Protein AF-A0A3D4PNZ8-F1 (afdb_monomer)

Structure (mmCIF, N/CA/C/O backbone):
data_AF-A0A3D4PNZ8-F1
#
_entry.id   AF-A0A3D4PNZ8-F1
#
loop_
_atom_site.group_PDB
_atom_site.id
_atom_site.type_symbol
_atom_site.label_atom_id
_atom_site.label_alt_id
_atom_site.label_comp_id
_atom_site.label_asym_id
_atom_site.label_entity_id
_atom_site.label_seq_id
_atom_site.pdbx_PDB_ins_code
_atom_site.Cartn_x
_atom_site.Cartn_y
_atom_site.Cartn_z
_atom_site.occupancy
_atom_site.B_iso_or_equiv
_atom_site.auth_seq_id
_atom_site.auth_comp_id
_atom_site.auth_asym_id
_atom_site.auth_atom_id
_atom_site.pdbx_PDB_model_num
ATOM 1 N N . MET A 1 1 ? -5.087 3.985 -7.384 1.00 96.25 1 MET A N 1
ATOM 2 C CA . MET A 1 1 ? -4.601 4.516 -6.086 1.00 96.25 1 MET A CA 1
ATOM 3 C C . MET A 1 1 ? -3.092 4.778 -6.118 1.00 96.25 1 MET A C 1
ATOM 5 O O . MET A 1 1 ? -2.382 4.063 -6.822 1.00 96.25 1 MET A O 1
ATOM 9 N N . ARG A 1 2 ? -2.572 5.78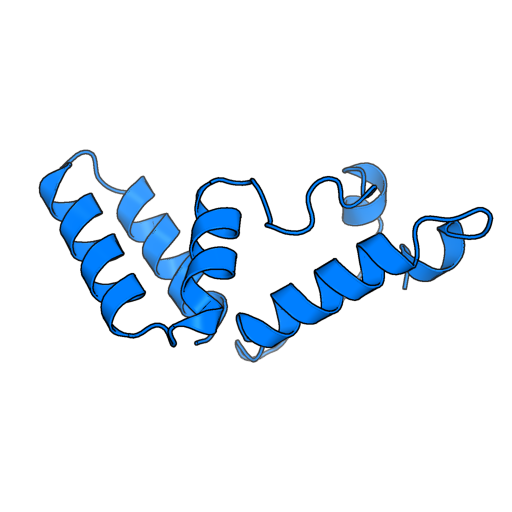4 -5.390 1.00 97.50 2 ARG A N 1
ATOM 10 C CA . ARG A 1 2 ? -1.116 6.042 -5.289 1.00 97.50 2 ARG A CA 1
ATOM 11 C C . ARG A 1 2 ? -0.450 5.214 -4.188 1.00 97.50 2 ARG A C 1
ATOM 13 O O . ARG A 1 2 ? -1.047 4.960 -3.145 1.00 97.50 2 ARG A O 1
ATOM 20 N N . VAL A 1 3 ? 0.825 4.873 -4.375 1.00 97.50 3 VAL A N 1
ATOM 21 C CA . VAL A 1 3 ? 1.633 4.162 -3.363 1.00 97.50 3 VAL A CA 1
ATOM 22 C C . VAL A 1 3 ? 1.821 4.996 -2.092 1.00 97.50 3 VAL A C 1
ATOM 24 O O . VAL A 1 3 ? 1.881 4.439 -0.998 1.00 97.50 3 VAL A O 1
ATOM 27 N N . SER A 1 4 ? 1.862 6.328 -2.203 1.00 97.62 4 SER A N 1
ATOM 28 C CA . SER A 1 4 ? 1.965 7.214 -1.036 1.00 97.62 4 SER A CA 1
ATOM 29 C C . SER A 1 4 ? 0.788 7.047 -0.073 1.00 97.62 4 SER A C 1
ATOM 31 O O . SER A 1 4 ? 0.997 6.961 1.130 1.00 97.62 4 SER A O 1
ATOM 33 N N . GLU A 1 5 ? -0.434 6.890 -0.587 1.00 97.62 5 GLU A N 1
ATOM 34 C CA . GLU A 1 5 ? -1.634 6.691 0.239 1.00 97.62 5 GLU A CA 1
ATOM 35 C C . GLU A 1 5 ? -1.585 5.364 1.015 1.00 97.62 5 GLU A C 1
ATOM 37 O O . GLU A 1 5 ? -2.032 5.268 2.164 1.00 97.62 5 GLU A O 1
ATOM 42 N N . LEU A 1 6 ? -1.023 4.326 0.389 1.00 97.94 6 LEU A N 1
ATOM 43 C CA . LEU A 1 6 ? -0.784 3.039 1.032 1.00 97.94 6 LEU A CA 1
ATOM 44 C C . LEU A 1 6 ? 0.255 3.169 2.154 1.00 97.94 6 LEU A C 1
ATOM 46 O O . LEU A 1 6 ? 0.041 2.645 3.248 1.00 97.94 6 LEU A O 1
ATOM 50 N N . ALA A 1 7 ? 1.356 3.879 1.892 1.00 97.44 7 ALA A N 1
ATOM 51 C CA . ALA A 1 7 ? 2.420 4.113 2.864 1.00 97.44 7 ALA A CA 1
ATOM 52 C C . ALA A 1 7 ? 1.921 4.917 4.076 1.00 97.44 7 ALA A C 1
ATOM 54 O O . ALA A 1 7 ? 2.151 4.506 5.211 1.00 97.44 7 ALA A O 1
ATOM 55 N N . GLU A 1 8 ? 1.162 5.991 3.844 1.00 98.00 8 GLU A N 1
ATOM 56 C CA . GLU A 1 8 ? 0.519 6.792 4.894 1.00 98.00 8 GLU A CA 1
ATOM 57 C C . GLU A 1 8 ? -0.429 5.939 5.752 1.00 98.00 8 GLU A C 1
ATOM 59 O O . GLU A 1 8 ? -0.422 6.023 6.982 1.00 98.00 8 GLU A O 1
ATOM 64 N N . THR A 1 9 ? -1.214 5.056 5.124 1.00 98.25 9 THR A N 1
ATOM 65 C CA . THR A 1 9 ? -2.094 4.133 5.856 1.00 98.25 9 THR A CA 1
ATOM 66 C C . THR A 1 9 ? -1.290 3.141 6.698 1.00 98.25 9 THR A C 1
ATOM 68 O O . THR A 1 9 ? -1.634 2.890 7.855 1.00 98.25 9 THR A O 1
ATOM 71 N N . ALA A 1 10 ? -0.212 2.578 6.147 1.00 98.00 10 ALA A N 1
ATOM 72 C CA . ALA A 1 10 ? 0.663 1.656 6.866 1.00 98.00 10 ALA A CA 1
ATOM 73 C C . ALA A 1 10 ? 1.331 2.333 8.076 1.00 98.00 10 ALA A C 1
ATOM 75 O O . ALA A 1 10 ? 1.377 1.746 9.159 1.00 98.00 10 ALA A O 1
ATOM 76 N N . GLU A 1 11 ? 1.777 3.582 7.923 1.00 98.06 11 GLU A N 1
ATOM 77 C CA . GLU A 1 11 ? 2.329 4.389 9.010 1.00 98.06 11 GLU A CA 1
ATOM 78 C C . GLU A 1 11 ? 1.280 4.659 10.096 1.00 98.06 11 GLU A C 1
ATOM 80 O O . GLU A 1 11 ? 1.534 4.396 11.273 1.00 98.06 11 GLU A O 1
ATOM 85 N N . ALA A 1 12 ? 0.066 5.074 9.720 1.00 97.81 12 ALA A N 1
ATOM 86 C CA . ALA A 1 12 ? -1.030 5.295 10.664 1.00 97.81 12 ALA A CA 1
ATOM 87 C C . ALA A 1 12 ? -1.385 4.024 11.462 1.00 97.81 12 ALA A C 1
ATOM 89 O O . ALA A 1 12 ? -1.623 4.080 12.671 1.00 97.81 12 ALA A O 1
ATOM 90 N N . VAL A 1 13 ? -1.380 2.858 10.806 1.00 97.88 13 VAL A N 1
ATOM 91 C CA . VAL A 1 13 ? -1.602 1.548 11.440 1.00 97.88 13 VAL A CA 1
ATOM 92 C C . VAL A 1 13 ? -0.455 1.171 12.385 1.00 97.88 13 VAL A C 1
ATOM 94 O O . VAL A 1 13 ? -0.701 0.582 13.445 1.00 97.88 13 VAL A O 1
ATOM 97 N N . ALA A 1 14 ? 0.790 1.483 12.022 1.00 97.50 14 ALA A N 1
ATOM 98 C CA . ALA A 1 14 ? 1.972 1.207 12.836 1.00 97.50 14 ALA A CA 1
ATOM 99 C C . ALA A 1 14 ? 2.067 2.128 14.065 1.00 97.50 14 ALA A C 1
ATOM 101 O O . ALA A 1 14 ? 2.467 1.676 15.137 1.00 97.50 14 ALA A O 1
ATOM 102 N N . ALA A 1 15 ? 1.636 3.384 13.934 1.00 98.12 15 ALA A N 1
ATOM 103 C CA . ALA A 1 15 ? 1.713 4.411 14.972 1.00 98.12 15 ALA A CA 1
ATOM 104 C C . ALA A 1 15 ? 0.718 4.220 16.135 1.00 98.12 15 ALA A C 1
ATOM 106 O O . ALA A 1 15 ? 0.786 4.935 17.134 1.00 98.12 15 ALA A O 1
ATOM 107 N N . THR A 1 16 ? -0.213 3.265 16.037 1.00 97.88 16 THR A N 1
ATOM 108 C CA . THR A 1 16 ? -1.244 3.025 17.057 1.00 97.88 16 THR A CA 1
ATOM 109 C C . THR A 1 16 ? -1.271 1.579 17.547 1.00 97.88 16 THR A C 1
ATOM 111 O O . THR A 1 16 ? -0.952 0.635 16.824 1.00 97.88 16 THR A O 1
ATOM 114 N N . SER A 1 17 ? -1.706 1.374 18.792 1.00 97.75 17 SER A N 1
ATOM 115 C CA . SER A 1 17 ? -2.015 0.054 19.360 1.00 97.75 17 SER A CA 1
ATOM 116 C C . SER A 1 17 ? -3.512 -0.287 19.304 1.00 97.75 17 SER A C 1
ATOM 118 O O . SER A 1 17 ? -3.888 -1.441 19.516 1.00 97.75 17 SER A O 1
ATOM 120 N N . SER A 1 18 ? -4.378 0.681 18.977 1.00 98.44 18 SER A N 1
ATOM 121 C CA . SER A 1 18 ? -5.828 0.478 18.918 1.00 98.44 18 SER A CA 1
ATOM 122 C C . SER A 1 18 ? -6.215 -0.374 17.714 1.00 98.44 18 SER A C 1
ATOM 124 O O . SER A 1 18 ? -6.126 0.066 16.569 1.00 98.44 18 SER A O 1
ATOM 126 N N . ARG A 1 19 ? -6.704 -1.594 17.965 1.00 98.12 19 ARG A N 1
ATOM 127 C CA . ARG A 1 19 ? -7.181 -2.490 16.901 1.00 98.12 19 ARG A CA 1
ATOM 128 C C . ARG A 1 19 ? -8.308 -1.858 16.081 1.00 98.12 19 ARG A C 1
ATOM 130 O O . ARG A 1 19 ? -8.293 -2.008 14.867 1.00 98.12 19 ARG A O 1
ATOM 137 N N . LEU A 1 20 ? -9.219 -1.124 16.725 1.00 98.56 20 LEU A N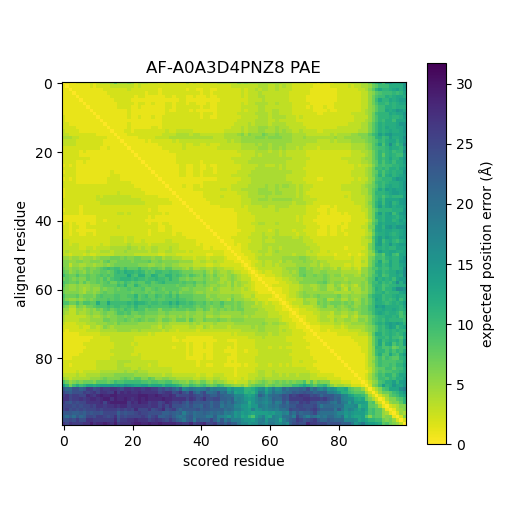 1
ATOM 138 C CA . LEU A 1 20 ? -10.317 -0.436 16.042 1.00 98.56 20 LEU A CA 1
ATOM 139 C C . LEU A 1 20 ? -9.802 0.642 15.078 1.00 98.56 20 LEU A C 1
ATOM 141 O O . LEU A 1 20 ? -10.262 0.716 13.943 1.00 98.56 20 LEU A O 1
ATOM 145 N N . ALA A 1 21 ? -8.814 1.436 15.505 1.00 98.38 21 ALA A N 1
ATOM 146 C CA . ALA A 1 21 ? -8.209 2.453 14.644 1.00 98.38 21 ALA A CA 1
ATOM 147 C C . ALA A 1 21 ? -7.509 1.816 13.433 1.00 98.38 21 ALA A C 1
ATOM 149 O O . ALA A 1 21 ? -7.654 2.298 12.314 1.00 98.38 21 ALA A O 1
ATOM 150 N N . LYS A 1 22 ? -6.814 0.688 13.638 1.00 98.50 22 LYS A N 1
ATOM 151 C CA . LYS A 1 22 ? -6.190 -0.066 12.540 1.00 98.50 22 LYS A CA 1
ATOM 152 C C . LYS A 1 22 ? -7.221 -0.578 11.543 1.00 98.50 22 LYS A C 1
ATOM 154 O O . LYS A 1 22 ? -7.036 -0.415 10.342 1.00 98.50 22 LYS A O 1
ATOM 159 N N . THR A 1 23 ? -8.301 -1.190 12.028 1.00 98.38 23 THR A N 1
ATOM 160 C CA . THR A 1 23 ? -9.352 -1.715 11.148 1.00 98.38 23 THR A CA 1
ATOM 161 C C . THR A 1 23 ? -10.068 -0.605 10.391 1.00 98.38 23 THR A C 1
ATOM 163 O O . THR A 1 23 ? -10.353 -0.792 9.217 1.00 98.38 23 THR A O 1
ATOM 166 N N . ASP A 1 24 ? -10.310 0.552 11.017 1.00 98.50 24 ASP A N 1
ATOM 167 C CA . ASP A 1 24 ? -10.926 1.705 10.349 1.00 98.50 24 ASP A CA 1
ATOM 168 C C . ASP A 1 24 ? -10.019 2.267 9.243 1.00 98.50 24 ASP A C 1
ATOM 170 O O . ASP A 1 24 ? -10.469 2.456 8.115 1.00 98.50 24 ASP A O 1
ATOM 174 N N . ALA A 1 25 ? -8.724 2.450 9.521 1.00 98.31 25 ALA A N 1
ATOM 175 C CA . ALA A 1 25 ? -7.755 2.919 8.529 1.00 98.31 25 ALA A CA 1
ATOM 176 C C . ALA A 1 25 ? -7.662 1.971 7.320 1.00 98.31 25 ALA A C 1
ATOM 178 O O . ALA A 1 25 ? -7.757 2.410 6.172 1.00 98.31 25 ALA A O 1
ATOM 179 N N . LEU A 1 26 ? -7.553 0.662 7.572 1.00 98.12 26 LEU A N 1
ATOM 180 C CA . LEU A 1 26 ? -7.525 -0.350 6.514 1.00 98.12 26 LEU A CA 1
ATOM 181 C C . LEU A 1 26 ? -8.845 -0.404 5.735 1.00 98.12 26 LEU A C 1
ATOM 183 O O . LEU A 1 26 ? -8.821 -0.485 4.511 1.00 98.12 26 LEU A O 1
ATOM 187 N N . ALA A 1 27 ? -9.994 -0.316 6.408 1.00 98.31 27 ALA A N 1
ATOM 188 C CA . ALA A 1 27 ? -11.296 -0.313 5.746 1.00 98.31 27 ALA A CA 1
ATOM 189 C C . ALA A 1 27 ? -11.467 0.908 4.831 1.00 98.31 27 ALA A C 1
ATOM 191 O O . ALA A 1 27 ? -11.915 0.763 3.693 1.00 98.31 27 ALA A O 1
ATOM 192 N N . ARG A 1 28 ? -11.064 2.103 5.287 1.00 98.12 28 ARG A N 1
ATOM 193 C CA . ARG A 1 28 ? -11.087 3.330 4.472 1.00 98.12 28 ARG A CA 1
ATOM 194 C C . ARG A 1 28 ? -10.199 3.225 3.241 1.00 98.12 28 ARG A C 1
ATOM 196 O O . ARG A 1 28 ? -10.587 3.709 2.184 1.00 98.12 28 ARG A O 1
ATOM 203 N N . LEU A 1 29 ? -9.018 2.625 3.374 1.00 98.12 29 LEU A N 1
ATOM 204 C CA . LEU A 1 29 ? -8.130 2.377 2.243 1.00 98.12 29 LEU A CA 1
ATOM 205 C C . LEU A 1 29 ? -8.791 1.418 1.245 1.00 98.12 29 LEU A C 1
ATOM 207 O O . LEU A 1 29 ? -8.995 1.783 0.093 1.00 98.12 29 LEU A O 1
ATOM 211 N N . LEU A 1 30 ? -9.188 0.227 1.702 1.00 97.31 30 LEU A N 1
ATOM 212 C CA . LEU A 1 30 ? -9.728 -0.828 0.840 1.00 97.31 30 LEU A CA 1
ATOM 213 C C . LEU A 1 30 ? -11.056 -0.446 0.172 1.00 97.31 30 LEU A C 1
ATOM 215 O O . LEU A 1 30 ? -11.312 -0.875 -0.943 1.00 97.31 30 LEU A O 1
ATOM 219 N N . THR A 1 31 ? -11.879 0.392 0.807 1.00 97.75 31 THR A N 1
ATOM 220 C CA . THR A 1 31 ? -13.142 0.879 0.216 1.00 97.75 31 THR A CA 1
ATOM 221 C C . THR A 1 31 ? -12.916 1.804 -0.987 1.00 97.75 31 THR A C 1
ATOM 223 O O . THR A 1 31 ? -13.799 1.941 -1.826 1.00 97.75 31 THR A O 1
ATOM 226 N N . ARG A 1 32 ? -11.753 2.462 -1.071 1.00 97.38 32 ARG A N 1
ATOM 227 C CA . ARG A 1 32 ? -11.396 3.364 -2.181 1.00 97.38 32 ARG A CA 1
ATOM 228 C C . ARG A 1 32 ? -10.554 2.686 -3.260 1.00 97.38 32 ARG A C 1
ATOM 230 O O . ARG A 1 32 ? -10.253 3.330 -4.259 1.00 97.38 32 ARG A O 1
ATOM 237 N N . ALA A 1 33 ? -10.098 1.461 -3.010 1.00 97.50 33 ALA A N 1
ATOM 238 C CA . ALA A 1 33 ? -9.303 0.700 -3.959 1.00 97.50 33 ALA A CA 1
ATOM 239 C C . ALA A 1 33 ? -10.206 0.130 -5.051 1.00 97.50 33 ALA A C 1
ATOM 241 O O . ALA A 1 33 ? -11.311 -0.338 -4.763 1.00 97.50 33 ALA A O 1
ATOM 242 N N . GLU A 1 34 ? -9.713 0.131 -6.285 1.00 97.31 34 GLU A N 1
ATOM 243 C CA . GLU A 1 34 ? -10.379 -0.615 -7.347 1.00 97.31 34 GLU A CA 1
ATOM 244 C C . GLU A 1 34 ? -10.278 -2.129 -7.067 1.00 97.31 34 GLU A C 1
ATOM 246 O O . GLU A 1 34 ? -9.329 -2.580 -6.409 1.00 97.31 34 GLU A O 1
ATOM 251 N N . PRO A 1 35 ? -11.245 -2.953 -7.516 1.00 97.06 35 PRO A N 1
ATOM 252 C CA . PRO A 1 35 ? -11.281 -4.379 -7.182 1.00 97.06 35 PRO A CA 1
ATOM 253 C C . PRO A 1 35 ? -10.011 -5.159 -7.554 1.00 97.06 35 PRO A C 1
ATOM 255 O O . PRO A 1 35 ? -9.643 -6.113 -6.867 1.00 97.06 35 PRO A O 1
ATOM 258 N N . ASP A 1 36 ? -9.343 -4.760 -8.631 1.00 96.00 36 ASP A N 1
ATOM 259 C CA . ASP A 1 36 ? -8.086 -5.321 -9.126 1.00 96.00 36 ASP A CA 1
ATOM 260 C C . ASP A 1 36 ? -6.853 -4.850 -8.336 1.00 96.00 36 ASP A C 1
ATOM 262 O O . ASP A 1 36 ? -5.861 -5.575 -8.260 1.00 96.00 36 ASP A O 1
ATOM 266 N N . GLU A 1 37 ? -6.925 -3.699 -7.665 1.00 97.62 37 GLU A N 1
ATOM 267 C CA . GLU A 1 37 ? -5.871 -3.206 -6.773 1.00 97.62 37 GLU A CA 1
ATOM 268 C C . GLU A 1 37 ? -5.843 -3.952 -5.426 1.00 97.62 37 GLU A C 1
ATOM 270 O O . GLU A 1 37 ? -4.789 -4.050 -4.790 1.00 97.62 37 GLU A O 1
ATOM 275 N N . ILE A 1 38 ? -6.977 -4.509 -4.975 1.00 97.62 38 ILE A N 1
ATOM 276 C CA . ILE A 1 38 ? -7.115 -5.130 -3.642 1.00 97.62 38 ILE A CA 1
ATOM 277 C C . ILE A 1 38 ? -6.090 -6.254 -3.389 1.00 97.62 38 ILE A C 1
ATOM 279 O O . ILE A 1 38 ? -5.459 -6.241 -2.322 1.00 97.62 38 ILE A O 1
ATOM 283 N N . PRO A 1 39 ? -5.869 -7.223 -4.303 1.00 97.31 39 PRO A N 1
ATOM 284 C CA . PRO A 1 39 ? -4.857 -8.260 -4.105 1.00 97.31 39 PRO A CA 1
ATOM 285 C C . PRO A 1 39 ? -3.438 -7.692 -3.986 1.00 97.31 39 PRO A C 1
ATOM 287 O O . PRO A 1 39 ? -2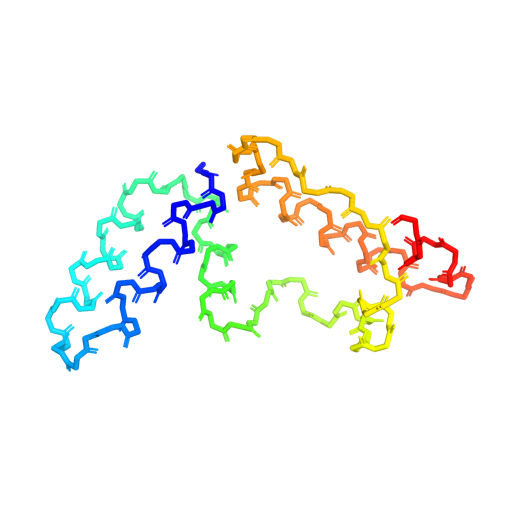.651 -8.176 -3.171 1.00 97.31 39 PRO A O 1
ATOM 290 N N . VAL A 1 40 ? -3.121 -6.649 -4.760 1.00 98.00 40 VAL A N 1
ATOM 291 C CA . VAL A 1 40 ? -1.804 -5.994 -4.765 1.00 98.00 40 VAL A CA 1
ATOM 292 C C . VAL A 1 40 ? -1.568 -5.274 -3.442 1.00 98.00 40 VAL A C 1
ATOM 294 O O . VAL A 1 40 ? -0.582 -5.543 -2.758 1.00 98.00 40 VAL A O 1
ATOM 297 N N . ILE A 1 41 ? -2.513 -4.422 -3.033 1.00 98.19 41 ILE A N 1
ATOM 298 C CA . ILE A 1 41 ? -2.480 -3.682 -1.764 1.00 98.19 41 ILE A CA 1
ATOM 299 C C . ILE A 1 41 ? -2.324 -4.646 -0.590 1.00 98.19 41 ILE A C 1
ATOM 301 O O . ILE A 1 41 ? -1.473 -4.445 0.277 1.00 98.19 41 ILE A O 1
ATOM 305 N N . THR A 1 42 ? -3.114 -5.721 -0.580 1.00 97.44 42 THR A N 1
ATOM 306 C CA . THR A 1 42 ? -3.067 -6.734 0.478 1.00 97.44 42 THR A CA 1
ATOM 307 C C . THR A 1 42 ? -1.697 -7.408 0.540 1.00 97.44 42 THR A C 1
ATOM 309 O O . THR A 1 42 ? -1.123 -7.529 1.623 1.00 97.44 42 THR A O 1
ATOM 312 N N . GLY A 1 43 ? -1.137 -7.799 -0.608 1.00 97.06 43 GLY A N 1
ATOM 313 C CA . GLY A 1 43 ? 0.200 -8.384 -0.679 1.00 97.06 43 GLY A CA 1
ATOM 314 C C . GLY A 1 43 ? 1.290 -7.434 -0.180 1.00 97.06 43 GLY A C 1
ATOM 315 O O . GLY A 1 43 ? 2.150 -7.834 0.604 1.00 97.06 43 GLY A O 1
ATOM 316 N N . LEU A 1 44 ? 1.225 -6.156 -0.562 1.00 96.56 44 LEU A N 1
ATOM 317 C CA . LEU A 1 44 ? 2.169 -5.134 -0.106 1.00 96.56 44 LEU A CA 1
ATOM 318 C C . LEU A 1 44 ? 2.097 -4.920 1.416 1.00 96.56 44 LEU A C 1
ATOM 320 O O . LEU A 1 44 ? 3.135 -4.923 2.077 1.00 96.56 44 LEU A O 1
ATOM 324 N N . LEU A 1 45 ? 0.894 -4.813 1.993 1.00 96.44 45 LEU A N 1
ATOM 325 C CA . LEU A 1 45 ? 0.698 -4.645 3.444 1.00 96.44 45 LEU A CA 1
ATOM 326 C C . LEU A 1 45 ? 1.206 -5.837 4.264 1.00 96.44 45 LEU A C 1
ATOM 328 O O . LEU A 1 45 ? 1.657 -5.664 5.395 1.00 96.44 45 LEU A O 1
ATOM 332 N N . LEU A 1 46 ? 1.130 -7.044 3.704 1.00 95.75 46 LEU A N 1
ATOM 333 C CA . LEU A 1 46 ? 1.584 -8.277 4.349 1.00 95.75 46 LEU A CA 1
ATOM 334 C C . LEU A 1 46 ? 3.066 -8.586 4.095 1.00 95.75 46 LEU A C 1
ATOM 336 O O . LEU A 1 46 ? 3.548 -9.628 4.540 1.00 95.75 46 LEU A O 1
ATOM 340 N N . ALA A 1 47 ? 3.785 -7.713 3.379 1.00 93.38 47 ALA A N 1
ATOM 341 C CA . ALA A 1 47 ? 5.135 -7.978 2.879 1.00 93.38 47 ALA A CA 1
ATOM 342 C C . ALA A 1 47 ? 5.231 -9.299 2.079 1.00 93.38 47 ALA A C 1
ATOM 344 O O . ALA A 1 47 ? 6.252 -9.988 2.092 1.00 93.38 47 ALA A O 1
ATOM 345 N N . ALA A 1 48 ? 4.155 -9.638 1.369 1.00 94.94 48 ALA A N 1
ATOM 346 C CA . ALA A 1 48 ? 4.009 -10.816 0.527 1.00 94.94 48 ALA A CA 1
ATOM 347 C C . ALA A 1 48 ? 3.373 -10.417 -0.821 1.00 94.94 48 ALA A C 1
ATOM 349 O O . ALA A 1 48 ? 2.189 -10.687 -1.039 1.00 94.94 48 ALA A O 1
ATOM 350 N N . PRO A 1 49 ? 4.127 -9.748 -1.722 1.00 94.44 49 PRO A N 1
ATOM 351 C CA . PRO A 1 49 ? 3.627 -9.369 -3.043 1.00 94.44 49 PRO A CA 1
ATOM 352 C C . PRO A 1 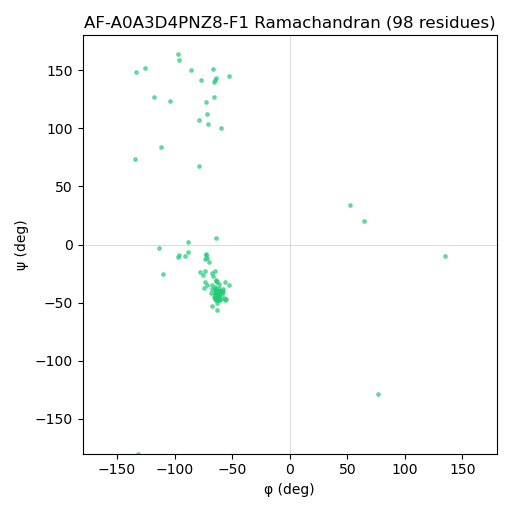49 ? 3.048 -10.571 -3.789 1.00 94.44 49 PRO A C 1
ATOM 354 O O . PRO A 1 49 ? 3.568 -11.686 -3.682 1.00 94.44 49 PRO A O 1
ATOM 357 N N . ARG A 1 50 ? 1.988 -10.351 -4.573 1.00 94.56 50 ARG A N 1
ATOM 358 C CA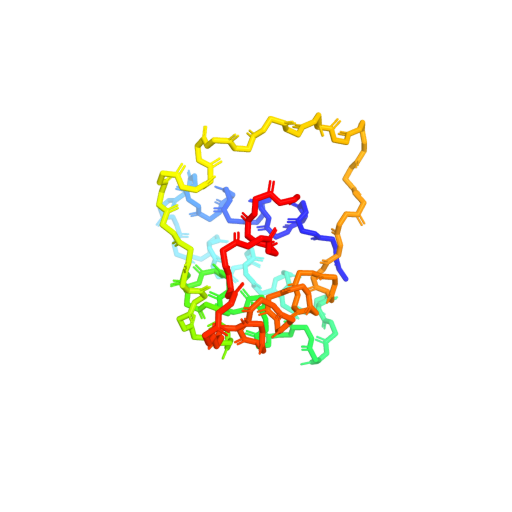 . ARG A 1 50 ? 1.241 -11.442 -5.222 1.00 94.56 50 ARG A CA 1
ATOM 359 C C . ARG A 1 50 ? 2.062 -12.219 -6.261 1.00 94.56 50 ARG A C 1
ATOM 361 O O . ARG A 1 50 ? 1.771 -13.384 -6.506 1.00 94.56 50 ARG A O 1
ATOM 368 N N . GLN A 1 51 ? 3.113 -11.604 -6.804 1.00 94.38 51 GLN A N 1
ATOM 369 C CA . GLN A 1 51 ? 4.089 -12.204 -7.720 1.00 94.38 51 GLN A CA 1
ATOM 370 C C . GLN A 1 51 ? 5.038 -13.197 -7.023 1.00 94.38 51 GLN A C 1
ATOM 372 O O . GLN A 1 51 ? 5.781 -13.935 -7.669 1.00 94.38 51 GLN A O 1
ATOM 377 N N . GLY A 1 52 ? 5.045 -13.230 -5.688 1.00 90.94 52 GLY A N 1
ATOM 378 C CA . GLY A 1 52 ? 5.892 -14.117 -4.907 1.00 90.94 52 GLY A CA 1
ATOM 379 C C . GLY A 1 52 ? 7.348 -13.651 -4.846 1.00 90.94 52 GLY A C 1
ATOM 380 O O . GLY A 1 52 ? 7.657 -12.534 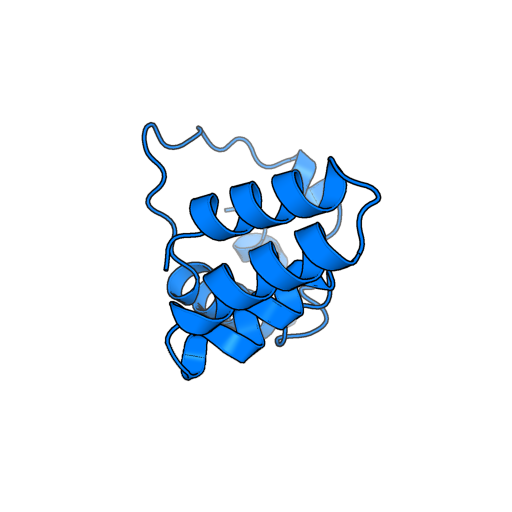-4.431 1.00 90.94 52 GLY A O 1
ATOM 381 N N . ARG A 1 53 ? 8.287 -14.549 -5.163 1.00 88.12 53 ARG A N 1
ATOM 382 C CA . ARG A 1 53 ? 9.723 -14.288 -4.983 1.00 88.12 53 ARG A CA 1
ATOM 383 C C . ARG A 1 53 ? 10.263 -13.419 -6.120 1.00 88.12 53 ARG A C 1
ATOM 385 O O . ARG A 1 53 ? 10.543 -13.924 -7.196 1.00 88.12 53 ARG A O 1
ATOM 392 N N . LEU A 1 54 ? 10.551 -12.158 -5.812 1.00 87.62 54 LEU A N 1
ATOM 393 C CA . LEU A 1 54 ? 11.090 -11.178 -6.766 1.00 87.62 54 LEU A CA 1
ATOM 394 C C . LEU A 1 54 ? 12.569 -11.390 -7.145 1.00 87.62 54 LEU A C 1
ATOM 396 O O . LEU A 1 54 ? 13.086 -10.743 -8.045 1.00 87.62 54 LEU A O 1
ATOM 400 N N . GLY A 1 55 ? 13.303 -12.242 -6.419 1.00 83.31 55 GLY A N 1
ATOM 401 C CA . GLY A 1 55 ? 14.720 -12.497 -6.712 1.00 83.31 55 GLY A CA 1
ATOM 402 C C . GLY A 1 55 ? 15.645 -11.283 -6.521 1.00 83.31 55 GLY A C 1
ATOM 403 O O . GLY A 1 55 ? 16.752 -11.275 -7.064 1.00 83.31 55 GLY A O 1
ATOM 404 N N . VAL A 1 56 ? 15.211 -10.277 -5.751 1.00 82.00 56 VAL A N 1
ATOM 405 C CA . VAL A 1 56 ? 15.983 -9.072 -5.414 1.00 82.00 56 VAL A CA 1
ATOM 406 C C . VAL A 1 56 ? 16.502 -9.171 -3.984 1.00 82.00 56 VAL A C 1
ATOM 408 O O . VAL A 1 56 ? 15.748 -9.365 -3.033 1.00 82.00 56 VAL A O 1
ATOM 411 N N . GLY A 1 57 ? 17.820 -9.055 -3.830 1.00 83.38 57 GLY A N 1
ATOM 412 C CA . GLY A 1 57 ? 18.483 -9.040 -2.529 1.00 83.38 57 GLY A CA 1
ATOM 413 C C . GLY A 1 57 ? 18.760 -7.622 -2.034 1.00 83.38 57 GLY A C 1
ATOM 414 O O . GLY A 1 57 ? 18.911 -6.693 -2.826 1.00 83.38 57 GLY A O 1
ATOM 415 N N . ARG A 1 58 ? 18.946 -7.469 -0.716 1.00 83.19 58 ARG A N 1
ATOM 416 C CA . ARG A 1 58 ? 19.263 -6.179 -0.073 1.00 83.19 58 ARG A CA 1
ATOM 417 C C . ARG A 1 58 ? 20.466 -5.460 -0.695 1.00 83.19 58 ARG A C 1
ATOM 419 O O . ARG A 1 58 ? 20.459 -4.239 -0.766 1.00 83.19 58 ARG A O 1
ATOM 426 N N . ARG A 1 59 ? 21.482 -6.208 -1.148 1.00 84.56 59 ARG A N 1
ATOM 427 C CA . ARG A 1 59 ? 22.668 -5.646 -1.819 1.00 84.56 59 ARG A CA 1
ATOM 428 C C . ARG A 1 59 ? 22.335 -4.982 -3.156 1.00 84.56 59 ARG A C 1
ATOM 430 O O . ARG A 1 59 ? 22.912 -3.947 -3.440 1.00 84.56 59 ARG A O 1
ATOM 437 N N . GLY A 1 60 ? 21.421 -5.563 -3.937 1.00 84.44 60 GLY A N 1
ATOM 438 C CA . GLY A 1 60 ? 20.985 -4.980 -5.209 1.00 84.44 60 GLY A CA 1
ATOM 439 C C . GLY A 1 60 ? 20.265 -3.656 -4.981 1.00 84.44 60 GLY A C 1
ATOM 440 O O . GLY A 1 60 ? 20.641 -2.656 -5.566 1.00 84.44 60 GLY A O 1
ATOM 441 N N . ILE A 1 61 ? 19.332 -3.629 -4.023 1.00 86.44 61 ILE A N 1
ATOM 442 C CA . ILE A 1 61 ? 18.598 -2.407 -3.652 1.00 86.44 61 ILE A CA 1
ATOM 443 C C . ILE A 1 61 ? 19.545 -1.322 -3.128 1.00 86.44 61 ILE A C 1
ATOM 445 O O . ILE A 1 61 ? 19.419 -0.165 -3.497 1.00 86.44 61 ILE A O 1
ATOM 449 N N . ALA A 1 62 ? 20.506 -1.686 -2.274 1.00 87.94 62 ALA A N 1
ATOM 450 C CA . ALA A 1 62 ? 21.443 -0.727 -1.690 1.00 87.94 62 ALA A CA 1
ATOM 451 C C . ALA A 1 62 ? 22.456 -0.147 -2.694 1.00 87.94 62 ALA A C 1
ATOM 453 O O . ALA A 1 62 ? 23.127 0.823 -2.361 1.00 87.94 62 ALA A O 1
ATOM 454 N N . ALA A 1 63 ? 22.605 -0.760 -3.872 1.00 88.75 63 ALA A N 1
ATOM 455 C CA . ALA A 1 63 ? 23.482 -0.279 -4.936 1.00 88.75 63 ALA A CA 1
ATOM 456 C C . ALA A 1 63 ? 22.773 0.669 -5.916 1.00 88.75 63 ALA A C 1
ATOM 458 O O . ALA A 1 63 ? 23.442 1.262 -6.758 1.00 88.75 63 ALA A O 1
ATOM 459 N N . LEU A 1 64 ? 21.445 0.794 -5.827 1.00 87.75 64 LEU A N 1
ATOM 460 C CA . LEU A 1 64 ? 20.672 1.706 -6.661 1.00 87.75 64 LEU A CA 1
ATOM 461 C C . LEU A 1 64 ? 20.913 3.150 -6.205 1.00 87.75 64 LEU A C 1
ATOM 463 O O . LEU A 1 64 ? 20.652 3.491 -5.051 1.00 87.75 64 LEU A O 1
A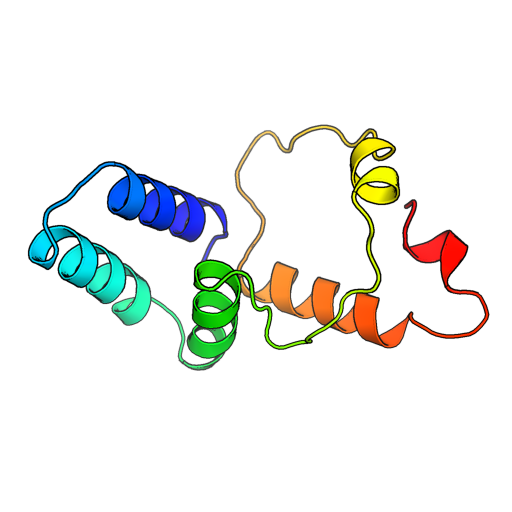TOM 467 N N . ASP A 1 65 ? 21.384 3.987 -7.126 1.00 88.56 65 ASP A N 1
ATOM 468 C CA . ASP A 1 65 ? 21.505 5.436 -6.953 1.00 88.56 65 ASP A CA 1
ATOM 469 C C . ASP A 1 65 ? 20.496 6.120 -7.878 1.00 88.56 65 ASP A C 1
ATOM 471 O O . ASP A 1 65 ? 20.789 6.453 -9.027 1.00 88.56 65 ASP A O 1
ATOM 475 N N . VAL A 1 66 ? 19.254 6.221 -7.398 1.00 87.12 66 VAL A N 1
ATOM 476 C CA . VAL A 1 66 ? 18.124 6.767 -8.159 1.00 87.12 66 VAL A CA 1
ATOM 477 C C . VAL A 1 66 ? 17.615 8.011 -7.437 1.00 87.12 66 VAL A C 1
ATOM 479 O O . VAL A 1 66 ? 17.312 7.930 -6.241 1.00 87.12 66 VAL A O 1
ATOM 482 N N . PRO A 1 67 ? 17.497 9.164 -8.119 1.00 90.44 67 PRO A N 1
ATOM 483 C CA . PRO A 1 67 ? 16.968 10.363 -7.491 1.00 90.44 67 PRO A CA 1
ATOM 484 C C . PRO A 1 67 ? 15.507 10.160 -7.086 1.00 90.44 67 PRO A C 1
ATOM 486 O O . PRO A 1 67 ? 14.716 9.543 -7.802 1.00 90.44 67 PRO A O 1
ATOM 489 N N . HIS A 1 68 ? 15.127 10.727 -5.943 1.00 88.44 68 HIS A N 1
ATOM 490 C CA . HIS A 1 68 ? 13.731 10.755 -5.528 1.00 88.44 68 HIS A CA 1
ATOM 491 C C . HIS A 1 68 ? 12.899 11.616 -6.485 1.00 88.44 68 HIS A C 1
ATOM 493 O O . HIS A 1 68 ? 13.322 12.699 -6.895 1.00 88.44 68 HIS A O 1
ATOM 499 N N . ALA A 1 69 ? 11.689 11.156 -6.799 1.00 91.69 69 ALA A N 1
ATOM 500 C CA . ALA A 1 69 ? 10.713 11.980 -7.498 1.00 91.69 69 ALA A CA 1
ATOM 501 C C . ALA A 1 69 ? 10.298 13.172 -6.616 1.00 91.69 69 ALA A C 1
ATOM 503 O O . ALA A 1 69 ? 10.130 13.024 -5.406 1.00 91.69 69 ALA A O 1
ATOM 504 N N . ALA A 1 70 ? 10.102 14.343 -7.228 1.00 92.81 70 ALA A N 1
ATOM 505 C CA . ALA A 1 70 ? 9.653 15.544 -6.518 1.00 92.81 70 ALA A CA 1
ATOM 506 C C . ALA A 1 70 ? 8.215 15.416 -5.983 1.00 92.81 70 ALA A C 1
ATOM 508 O O . ALA A 1 70 ? 7.868 16.033 -4.980 1.00 92.81 70 ALA A O 1
ATOM 509 N N . GLU A 1 71 ? 7.392 14.597 -6.643 1.00 93.25 71 GLU A N 1
ATOM 510 C CA . GLU A 1 71 ? 6.002 14.345 -6.275 1.00 93.25 71 GLU A CA 1
ATOM 511 C C . GLU A 1 71 ? 5.689 12.841 -6.303 1.00 93.25 71 GLU A C 1
ATOM 513 O O . GLU A 1 71 ? 6.251 12.101 -7.123 1.00 93.25 71 GLU A O 1
ATOM 518 N N . PRO A 1 72 ? 4.767 12.369 -5.443 1.00 94.19 72 PRO A N 1
ATOM 519 C CA . PRO A 1 72 ? 4.321 10.984 -5.445 1.00 94.19 72 PRO A CA 1
ATOM 520 C C . PRO A 1 72 ? 3.460 10.703 -6.681 1.00 94.19 72 PRO A C 1
ATOM 522 O O . PRO A 1 72 ? 2.285 11.067 -6.754 1.00 94.19 72 PRO A O 1
ATOM 525 N N . THR A 1 73 ? 4.057 10.030 -7.657 1.00 95.31 73 THR A N 1
ATOM 526 C CA . THR A 1 73 ? 3.420 9.705 -8.943 1.00 95.31 73 THR A CA 1
ATOM 527 C C . THR A 1 73 ? 3.118 8.219 -9.104 1.00 95.31 73 THR A C 1
ATOM 529 O O . THR A 1 73 ? 2.176 7.876 -9.809 1.00 95.31 73 THR A O 1
ATOM 532 N N . LEU A 1 74 ? 3.862 7.354 -8.410 1.00 96.44 74 LEU A N 1
ATOM 533 C CA . LEU A 1 74 ? 3.764 5.904 -8.549 1.00 96.44 74 LEU A CA 1
ATOM 534 C C . LEU A 1 74 ? 2.406 5.374 -8.067 1.00 96.44 74 LEU A C 1
ATOM 536 O O . LEU A 1 74 ? 1.987 5.636 -6.930 1.00 96.44 74 LEU A O 1
ATOM 540 N N . THR A 1 75 ? 1.732 4.607 -8.920 1.00 97.88 75 THR A N 1
ATOM 541 C CA . THR A 1 75 ? 0.447 3.973 -8.609 1.00 97.88 75 THR A CA 1
ATOM 542 C C . THR A 1 75 ? 0.611 2.522 -8.158 1.00 97.88 75 THR A C 1
ATOM 544 O O . THR A 1 75 ? 1.660 1.905 -8.340 1.00 97.88 75 THR A O 1
ATOM 547 N N . ILE A 1 76 ? -0.438 1.964 -7.551 1.00 97.88 76 ILE A N 1
ATOM 548 C CA . ILE A 1 76 ? -0.489 0.537 -7.202 1.00 97.88 76 ILE A CA 1
ATOM 549 C C . ILE A 1 76 ? -0.372 -0.341 -8.455 1.00 97.88 76 ILE A C 1
ATOM 551 O O . ILE A 1 76 ? 0.346 -1.338 -8.427 1.00 97.88 76 ILE A O 1
ATOM 555 N N . ALA A 1 77 ? -1.021 0.053 -9.553 1.00 97.19 77 ALA A N 1
ATOM 556 C CA . ALA A 1 77 ? -0.944 -0.654 -10.827 1.00 97.19 77 ALA A CA 1
ATOM 557 C C . ALA A 1 77 ? 0.478 -0.643 -11.411 1.00 97.19 77 ALA A C 1
ATOM 559 O O . ALA A 1 77 ? 0.950 -1.681 -11.869 1.00 97.19 77 ALA A O 1
ATOM 560 N N . ASP A 1 78 ? 1.189 0.489 -11.330 1.00 97.38 78 ASP A N 1
ATOM 561 C CA . ASP A 1 78 ? 2.583 0.575 -11.788 1.00 97.38 78 ASP A CA 1
ATOM 562 C C . ASP A 1 78 ? 3.484 -0.386 -11.003 1.00 97.38 78 ASP A C 1
ATOM 564 O O . ASP A 1 78 ? 4.299 -1.096 -11.588 1.00 97.38 78 ASP A O 1
ATOM 568 N N . VAL A 1 79 ? 3.318 -0.448 -9.674 1.00 96.56 79 VAL A N 1
ATOM 569 C CA . VAL A 1 79 ? 4.067 -1.395 -8.832 1.00 96.56 79 VAL A CA 1
ATOM 570 C C . VAL A 1 79 ? 3.749 -2.831 -9.223 1.00 96.56 79 VAL A C 1
ATOM 572 O O . VAL A 1 79 ? 4.670 -3.625 -9.390 1.00 96.56 79 VAL A O 1
ATOM 575 N N . ASP A 1 80 ? 2.471 -3.174 -9.379 1.00 96.44 80 ASP A N 1
ATOM 576 C CA . ASP A 1 80 ? 2.061 -4.524 -9.768 1.00 96.44 80 ASP A CA 1
ATOM 577 C C . ASP A 1 80 ? 2.698 -4.950 -11.094 1.00 96.44 80 ASP A C 1
ATOM 579 O O . ASP A 1 80 ? 3.267 -6.038 -11.198 1.00 96.44 80 ASP A O 1
ATOM 583 N N . HIS A 1 81 ? 2.661 -4.055 -12.081 1.00 95.94 81 HIS A N 1
ATOM 584 C CA . HIS A 1 81 ? 3.220 -4.281 -13.403 1.00 95.94 81 HIS A CA 1
ATOM 585 C C . HIS A 1 81 ? 4.740 -4.475 -13.363 1.00 95.94 81 HIS A C 1
ATOM 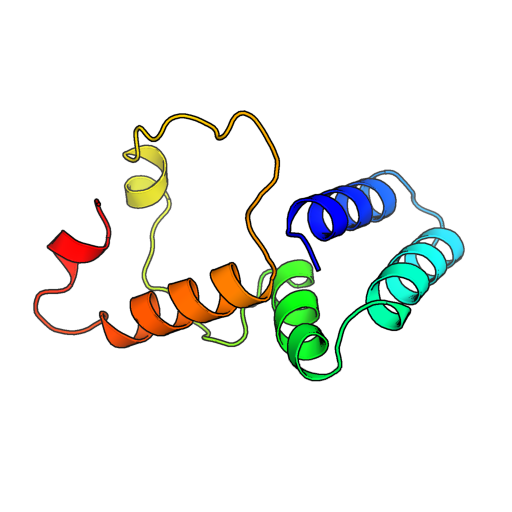587 O O . HIS A 1 81 ? 5.244 -5.476 -13.867 1.00 95.94 81 HIS A O 1
ATOM 593 N N . VAL A 1 82 ? 5.473 -3.580 -12.696 1.00 94.12 82 VAL A N 1
ATOM 594 C CA . VAL A 1 82 ? 6.940 -3.667 -12.597 1.00 94.12 82 VAL A CA 1
ATOM 595 C C . VAL A 1 82 ? 7.380 -4.923 -11.840 1.00 94.12 82 VAL A C 1
ATOM 597 O O . VAL A 1 82 ? 8.369 -5.563 -12.204 1.00 94.12 82 VAL A O 1
ATOM 600 N N . LEU A 1 83 ? 6.657 -5.314 -10.787 1.00 94.06 83 LEU A N 1
ATOM 601 C CA . LEU A 1 83 ? 6.960 -6.548 -10.061 1.00 94.06 83 LEU A CA 1
ATOM 602 C C . LEU A 1 83 ? 6.694 -7.799 -10.909 1.00 94.06 83 LEU A C 1
ATOM 604 O O . LEU A 1 83 ? 7.445 -8.771 -10.799 1.00 94.06 83 LEU A O 1
ATOM 608 N N . GLU A 1 84 ? 5.666 -7.779 -11.759 1.00 93.50 84 GLU A N 1
ATOM 609 C CA . GLU A 1 84 ? 5.389 -8.850 -12.721 1.00 93.50 84 GLU A CA 1
ATOM 610 C C . GLU A 1 84 ? 6.527 -8.977 -13.744 1.00 93.50 84 GLU A C 1
ATOM 612 O O . GLU A 1 84 ? 7.068 -10.068 -13.944 1.00 93.50 84 GLU A O 1
ATOM 617 N N . GLU A 1 85 ? 6.966 -7.859 -14.328 1.00 91.12 85 GLU A N 1
ATOM 618 C CA . GLU A 1 85 ? 8.097 -7.827 -15.263 1.00 91.12 85 GLU A CA 1
ATOM 619 C C . GLU A 1 85 ? 9.384 -8.365 -14.628 1.00 91.12 85 GLU A C 1
ATOM 621 O O . GLU A 1 85 ? 10.120 -9.141 -15.242 1.00 91.12 85 GLU A O 1
ATOM 626 N N . LEU A 1 86 ? 9.638 -8.010 -13.369 1.00 87.75 86 LEU A N 1
ATOM 627 C CA . LEU A 1 86 ? 10.804 -8.457 -12.615 1.00 87.75 86 LEU A CA 1
ATOM 628 C C . LEU A 1 86 ? 10.812 -9.978 -12.387 1.00 87.75 86 LEU A C 1
ATOM 630 O O . LEU A 1 86 ? 11.860 -10.628 -12.511 1.00 87.75 86 LEU A O 1
ATOM 634 N N . VAL A 1 87 ? 9.655 -10.566 -12.074 1.00 86.19 87 VAL A N 1
ATOM 635 C CA . VAL A 1 87 ? 9.524 -12.025 -11.970 1.00 86.19 87 VAL A CA 1
ATOM 636 C C . VAL A 1 87 ? 9.677 -12.678 -13.343 1.00 86.19 87 VAL A C 1
ATOM 638 O O . VAL A 1 87 ? 10.422 -13.652 -13.459 1.00 86.19 87 VAL A O 1
ATOM 641 N N . GLY A 1 88 ? 9.084 -12.109 -14.396 1.00 81.94 88 GLY A N 1
ATOM 642 C CA . GLY A 1 88 ? 9.238 -12.590 -15.774 1.00 81.94 88 GLY A CA 1
ATOM 643 C C . GLY A 1 88 ? 10.685 -12.545 -16.283 1.00 81.94 88 GLY A C 1
ATOM 644 O O . GLY A 1 88 ? 11.130 -13.447 -16.992 1.00 81.94 88 GLY A O 1
ATOM 645 N N . ALA A 1 89 ? 11.464 -11.549 -15.859 1.00 75.31 89 ALA A N 1
ATOM 646 C CA . ALA A 1 89 ? 12.876 -11.411 -16.200 1.00 75.31 89 ALA A CA 1
ATOM 647 C C . ALA A 1 89 ? 13.790 -12.422 -15.482 1.00 75.31 89 ALA A C 1
ATOM 649 O O . ALA A 1 89 ? 14.973 -12.517 -15.813 1.00 75.31 89 ALA A O 1
ATOM 650 N N . SER A 1 90 ? 13.286 -13.189 -14.509 1.00 55.31 90 SER A N 1
ATOM 651 C CA . SER A 1 90 ? 14.073 -14.108 -13.676 1.00 55.31 90 SER A CA 1
ATOM 652 C C . SER A 1 90 ? 14.406 -15.435 -14.387 1.00 55.31 90 SER A C 1
ATOM 654 O O . SER A 1 90 ? 13.960 -16.507 -13.991 1.00 55.31 90 SER A O 1
ATOM 656 N N . GLY A 1 91 ? 15.251 -15.363 -15.425 1.00 55.22 91 GLY A N 1
ATOM 657 C CA . GLY A 1 91 ? 15.883 -16.490 -16.138 1.00 55.22 91 GLY A CA 1
ATOM 658 C C . GLY A 1 91 ? 17.402 -16.302 -16.333 1.00 55.22 91 GLY A C 1
ATOM 659 O O . GLY A 1 91 ? 17.970 -15.305 -15.876 1.00 55.22 91 GLY A O 1
ATOM 660 N N . SER A 1 92 ? 18.104 -17.253 -16.971 1.00 40.97 92 SER A N 1
ATOM 661 C CA . SER A 1 92 ? 19.560 -17.187 -17.227 1.00 40.97 92 SER A CA 1
ATOM 662 C C . SER A 1 92 ? 19.920 -15.952 -18.074 1.00 40.97 92 SER A C 1
ATOM 664 O O . SER A 1 92 ? 19.718 -15.958 -19.283 1.00 40.97 92 SER A O 1
ATOM 666 N N . GLY A 1 93 ? 20.410 -14.885 -17.430 1.00 50.91 93 GLY A N 1
ATOM 667 C CA . GLY A 1 93 ? 20.653 -13.559 -18.038 1.00 50.91 93 GLY A CA 1
ATOM 668 C C . GLY A 1 93 ? 20.167 -12.366 -17.191 1.00 50.91 93 GLY A C 1
ATOM 669 O O . GLY A 1 93 ? 20.524 -11.221 -17.447 1.00 50.91 93 GLY A O 1
ATOM 670 N N . SER A 1 94 ? 19.419 -12.637 -16.122 1.00 52.41 94 SER A N 1
ATOM 671 C CA . SER A 1 94 ? 18.690 -11.692 -15.254 1.00 52.41 94 SER A CA 1
ATOM 672 C C . SER A 1 94 ? 19.509 -10.669 -14.442 1.00 52.41 94 SER A C 1
ATOM 674 O O . SER A 1 94 ? 18.951 -9.981 -13.590 1.00 52.41 94 SER A O 1
ATOM 676 N N . ALA A 1 95 ? 20.830 -10.568 -14.600 1.00 53.72 95 ALA A N 1
ATOM 677 C CA . ALA A 1 95 ? 21.633 -9.618 -13.817 1.00 53.72 95 ALA A CA 1
ATOM 678 C C . ALA A 1 95 ? 21.461 -8.161 -14.289 1.00 53.72 95 ALA A C 1
ATOM 680 O O . ALA A 1 95 ? 21.384 -7.273 -13.449 1.00 53.72 95 ALA A O 1
ATOM 681 N N . ALA A 1 96 ? 21.333 -7.929 -15.601 1.00 53.31 96 ALA A N 1
ATOM 682 C CA . ALA A 1 96 ? 21.320 -6.582 -16.182 1.00 53.31 96 ALA A CA 1
ATOM 683 C C . ALA A 1 96 ? 20.013 -5.800 -15.941 1.00 53.31 96 ALA A C 1
ATOM 685 O O . ALA A 1 96 ? 20.058 -4.589 -15.765 1.00 53.31 96 ALA A O 1
ATOM 686 N N . VAL A 1 97 ? 18.861 -6.480 -15.877 1.00 57.00 97 VAL A N 1
ATOM 687 C CA . VAL A 1 97 ? 17.545 -5.839 -15.648 1.00 57.00 97 VAL A CA 1
ATOM 688 C C . VAL A 1 97 ? 17.375 -5.374 -14.192 1.00 57.00 97 VAL A C 1
ATOM 690 O O . VAL A 1 97 ? 16.597 -4.476 -13.915 1.00 57.00 97 VAL A O 1
ATOM 693 N N . ARG A 1 98 ? 18.123 -5.955 -13.242 1.00 57.28 98 ARG A N 1
ATOM 694 C CA . ARG A 1 98 ? 17.968 -5.695 -11.795 1.00 57.28 98 ARG A CA 1
ATOM 695 C C . ARG A 1 98 ? 18.795 -4.524 -11.258 1.00 57.28 98 ARG A C 1
ATOM 697 O O . ARG A 1 98 ? 18.689 -4.213 -10.075 1.00 57.28 98 ARG A O 1
ATOM 704 N N . THR A 1 99 ? 19.659 -3.951 -12.086 1.00 53.34 99 THR A N 1
ATOM 705 C CA . THR A 1 99 ? 20.577 -2.858 -11.723 1.00 53.34 99 THR A CA 1
ATOM 706 C C . THR A 1 99 ? 20.256 -1.541 -12.425 1.00 53.34 99 THR A C 1
ATOM 708 O O . THR A 1 99 ? 20.980 -0.576 -12.200 1.00 53.34 99 THR A O 1
ATOM 711 N N . GLY A 1 100 ? 19.254 -1.536 -13.310 1.00 46.00 100 GLY A N 1
ATOM 712 C CA . GLY A 1 100 ? 18.819 -0.359 -14.064 1.00 46.00 100 GLY A CA 1
ATOM 713 C C . GLY A 1 100 ? 17.825 0.492 -13.297 1.00 46.00 100 GLY A C 1
ATOM 714 O O . GLY A 1 100 ? 17.052 -0.094 -12.506 1.00 46.00 100 GLY A O 1
#

pLDDT: mean 89.6, std 14.07, range [40.97, 98.56]

Mean predicted aligned error: 5.72 Å

Nearest PDB structures (foldseek):
  2hiv-assembly1_A  TM=6.992E-01  e=1.797E+00  Saccharolobus solfataricus

Sequence (100 aa):
MRVSELAETAEAVAATSSRLAKTDALARLLTRAEPDEIPVITGLLLAAPRQGRLGVGRRGIAALDVPHAAEPTLTIADVDHVLEELVGASGSGSAAVRTG

Solvent-accessible surface area (backbone atoms only — not comparable to full-atom values): 6181 Å² total; per-residue (Å²): 106,50,46,63,62,55,50,54,47,52,49,58,42,66,76,48,87,52,64,66,60,35,52,50,52,51,47,59,51,59,73,70,44,56,84,82,47,46,60,49,54,51,13,56,77,67,77,47,46,80,77,58,78,60,87,77,51,73,68,54,62,72,66,61,89,71,83,80,71,96,62,95,74,59,32,51,67,56,51,52,51,53,49,48,52,45,43,71,48,70,52,100,76,42,68,68,75,65,75,110

Secondary structure (DSSP, 8-state):
-BHHHHHHHHHHHHT---HHHHHHHHHHHHHHS-TTHHHHHHHHHTT--TT------HHHHHT---PPPSS---BHHHHHHHHHHHHHT-STTTTTTT--

Foldseek 3Di:
DFPVLLVVLLVQLVVDPDPVSNVVSVVVVQVPDDPVLNLQSVCVSVVHGPLGDLVDDPVLVVLADDDDDPDRDHHSVNVNVVSNVSSVLPDDPNPPVSND

Radius of gyration: 15.45 Å; Cα contacts (8 Å, |Δi|>4): 68; cha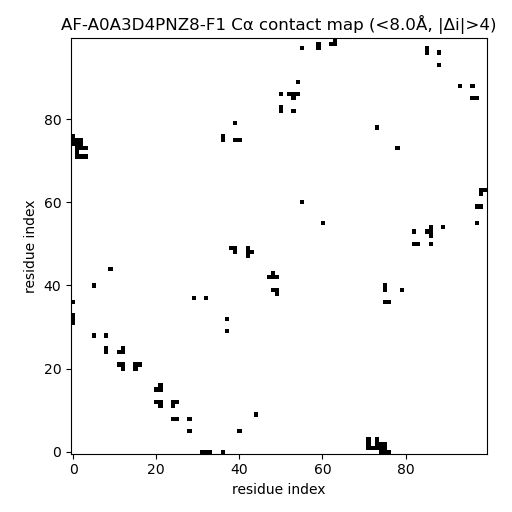ins: 1; bounding box: 37×33×37 Å